Protein AF-0000000078327731 (afdb_homodimer)

Foldseek 3Di:
DPPPPDDDDQDPDPVVNVVVCVVVVVVVQVVQVVCCVVVVDWDKDWDADPVGDIDIDIDDD/DPPPPDDDDQDPDPVVNVVVCVVVVVVVQVVQVVCCVVVVDWDKDWDADPVGDIDIDIDDD

pLDDT: mean 91.92, std 14.74, range [35.38, 98.69]

Sequence (122 aa):
MGRVKREIKKIENVTSRQITFSKRRRGLVKKAHELSVLCDVDVALIIFSPTGRVSQFSNKRMGRVKREIKKIENVTSRQITFSKRRRGLVKKAHELSVLCDVDVALIIFSPTGRVSQFSNKR

Organism: Daucus carota subsp. sativus (NCBI:txid79200)

Solvent-accessible surface area (backbone atoms only — not comparable to full-atom values): 7023 Å² total; per-residue (Å²): 130,78,80,69,86,68,81,84,50,61,48,81,52,62,69,59,22,51,52,49,41,56,54,48,53,53,50,51,52,52,52,48,53,47,48,23,42,29,43,64,31,50,34,39,39,40,37,37,43,84,86,63,48,78,47,76,49,67,63,81,128,127,77,81,69,85,67,82,84,51,62,49,80,53,62,69,59,22,53,53,50,42,56,53,47,52,53,50,52,54,49,51,49,53,47,49,23,42,30,46,64,32,49,34,39,38,40,37,36,43,84,88,66,48,79,47,75,49,64,63,79,127

Nearest PDB structures (foldseek):
  3p57-assembly1_D  TM=8.755E-01  e=2.223E-05  Homo sapiens
  1egw-assembly1_B  TM=8.940E-01 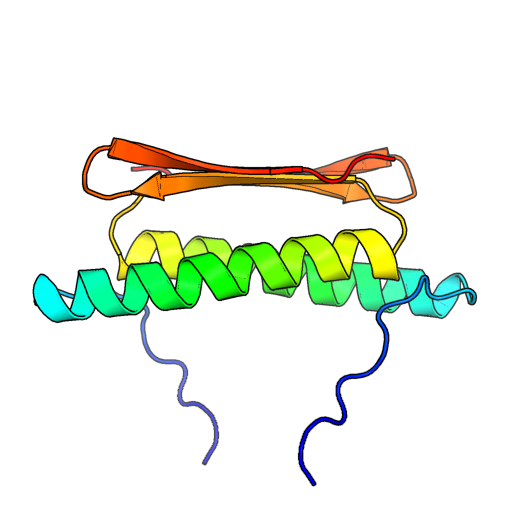 e=3.330E-05  Homo sapiens
  6byy-assembly1_B  TM=8.751E-01  e=3.562E-05  Homo sapiens
  3p57-assembly1_I  TM=8.732E-01  e=4.988E-05  Homo sapiens
  1hbx-assembly1_A  TM=8.962E-01  e=9.144E-05  Homo sapiens

InterPro domains:
  IPR002100 Transcription factor, MADS-box [PF00319] (10-57)
  IPR002100 Transcription factor, MADS-box [PR00404] (3-23)
  IPR002100 Transcription factor, MADS-box [PR00404] (23-38)
  IPR002100 Transcription factor, MADS-box [PR00404] (38-59)
  IPR002100 Transcription factor, MADS-box [PS00350] (3-57)
  IPR002100 Transcription factor, MADS-box [PS50066] (1-61)
  IPR002100 Transcription factor, MADS-box [SM00432] (1-60)
  IPR036879 Transcription factor, MADS-box superfamily [G3DSA:3.40.1810.10] (13-61)
  IPR036879 Transcription factor, MADS-box superfamily [SSF55455] (1-59)
  IPR050142 MADS-box/MEF2 Transcription Factor [PTHR48019] (3-59)

Radius of gyration: 15.31 Å; Cα contacts (8 Å, |Δi|>4): 172; chains: 2; bounding box: 38×42×32 Å

Secondary structure (DSSP, 8-state):
-------------HHHHHHHHHHHHHHHHHHHHHHHHHHT--EEEEEE-TTS-EEEEE---/-------------HHHHHHHHHHHHHHHHHHHHHHHHHHT--EEEEEE-TTS-EEEEE---

Structure (mmCIF, N/CA/C/O backbone):
data_AF-0000000078327731-model_v1
#
loop_
_entity.id
_entity.type
_entity.pdbx_description
1 polymer 'MADS-box domain-containing protein'
#
loop_
_atom_site.group_PDB
_atom_site.id
_atom_site.type_symbol
_atom_site.label_atom_id
_atom_site.label_alt_id
_atom_site.label_comp_id
_atom_site.label_asym_id
_atom_site.label_entity_id
_atom_site.label_seq_id
_atom_site.pdbx_PDB_ins_code
_atom_site.Cartn_x
_atom_site.Cartn_y
_atom_site.Cartn_z
_atom_site.occupancy
_atom_site.B_iso_or_equiv
_atom_site.auth_seq_id
_atom_site.auth_comp_id
_atom_site.auth_asym_id
_atom_site.auth_atom_id
_atom_site.pdbx_PDB_model_num
ATOM 1 N N . MET A 1 1 ? -16.625 -13.625 13.375 1 35.59 1 MET A N 1
ATOM 2 C CA . MET A 1 1 ? -15.484 -14.484 13.703 1 35.59 1 MET A CA 1
ATOM 3 C C . MET A 1 1 ? -14.172 -13.789 13.359 1 35.59 1 MET A C 1
ATOM 5 O O . MET A 1 1 ? -14.094 -13.031 12.398 1 35.59 1 MET A O 1
ATOM 9 N N . GLY A 1 2 ? -13.438 -13.594 14.398 1 38.06 2 GLY A N 1
ATOM 10 C CA . GLY A 1 2 ? -12.25 -12.766 14.234 1 38.06 2 GLY A CA 1
ATOM 11 C C . GLY A 1 2 ? -11.312 -13.281 13.156 1 38.06 2 GLY A C 1
ATOM 12 O O . GLY A 1 2 ? -11.383 -14.445 12.766 1 38.06 2 GLY A O 1
ATOM 13 N N . ARG A 1 3 ? -10.789 -12.445 12.352 1 52.41 3 ARG A N 1
ATOM 14 C CA . ARG A 1 3 ? -9.938 -12.836 11.234 1 52.41 3 ARG A CA 1
ATOM 15 C C . ARG A 1 3 ? -8.758 -13.672 11.711 1 52.41 3 ARG A C 1
ATOM 17 O O . ARG A 1 3 ? -8.031 -13.281 12.625 1 52.41 3 ARG A O 1
ATOM 24 N N . VAL A 1 4 ? -9.07 -14.922 11.953 1 51.72 4 VAL A N 1
ATOM 25 C CA . VAL A 1 4 ? -7.93 -15.789 12.227 1 51.72 4 VAL A CA 1
ATOM 26 C C . VAL A 1 4 ? -6.742 -15.375 11.359 1 51.72 4 VAL A C 1
ATOM 28 O O . VAL A 1 4 ? -6.898 -15.141 10.156 1 51.72 4 VAL A O 1
ATOM 31 N N . LYS A 1 5 ? -5.688 -14.914 12.039 1 65.69 5 LYS A N 1
ATOM 32 C CA . LYS A 1 5 ? -4.426 -14.523 11.414 1 65.69 5 LYS A CA 1
ATOM 33 C C . LYS A 1 5 ? -3.887 -15.633 10.516 1 65.69 5 LYS A C 1
ATOM 35 O O . LYS A 1 5 ? -3.58 -16.734 10.992 1 65.69 5 LYS A O 1
ATOM 40 N N . ARG A 1 6 ? -4.434 -15.625 9.305 1 76.06 6 ARG A N 1
ATOM 41 C CA . ARG A 1 6 ? -3.898 -16.609 8.375 1 76.06 6 ARG A CA 1
ATOM 42 C C . ARG A 1 6 ? -2.43 -16.344 8.07 1 76.06 6 ARG A C 1
ATOM 44 O O . ARG A 1 6 ? -2 -15.188 8.023 1 76.06 6 ARG A O 1
ATOM 51 N N . GLU A 1 7 ? -1.77 -17.438 8.031 1 87.88 7 GLU A N 1
ATOM 52 C CA . GLU A 1 7 ? -0.38 -17.375 7.59 1 87.88 7 GLU A CA 1
ATOM 53 C C . GLU A 1 7 ? -0.287 -16.938 6.133 1 87.88 7 GLU A C 1
ATOM 55 O O . GLU A 1 7 ? -1.002 -17.453 5.27 1 87.88 7 GLU A O 1
ATOM 60 N N . ILE A 1 8 ? 0.446 -15.914 5.926 1 95.62 8 ILE A N 1
ATOM 61 C CA . ILE A 1 8 ? 0.641 -15.414 4.57 1 95.62 8 ILE A CA 1
ATOM 62 C C . ILE A 1 8 ? 1.665 -16.281 3.842 1 95.62 8 ILE A C 1
ATOM 64 O O . ILE A 1 8 ? 2.824 -16.359 4.258 1 95.62 8 ILE A O 1
ATOM 68 N N . LYS A 1 9 ? 1.182 -16.984 2.885 1 96.88 9 LYS A N 1
ATOM 69 C CA . LYS A 1 9 ? 2.041 -17.828 2.057 1 96.88 9 LYS A CA 1
ATOM 70 C C . LYS A 1 9 ? 1.729 -17.641 0.574 1 96.88 9 LYS A C 1
ATOM 72 O O . LYS A 1 9 ? 0.611 -17.266 0.212 1 96.88 9 LYS A O 1
ATOM 77 N N . LYS A 1 10 ? 2.775 -17.984 -0.175 1 97.69 10 LYS A N 1
ATOM 78 C CA . LYS A 1 10 ? 2.621 -17.906 -1.624 1 97.69 10 LYS A CA 1
ATOM 79 C C . LYS A 1 10 ? 1.427 -18.719 -2.102 1 97.69 10 LYS A C 1
ATOM 81 O O . LYS A 1 10 ? 1.244 -19.859 -1.679 1 97.69 10 LYS A O 1
ATOM 86 N N . ILE A 1 11 ? 0.678 -18.141 -2.951 1 97.81 11 ILE A N 1
ATOM 87 C CA . ILE A 1 11 ? -0.422 -18.844 -3.59 1 97.81 11 ILE A CA 1
ATOM 88 C C . ILE A 1 11 ? 0.121 -19.75 -4.699 1 97.81 11 ILE A C 1
ATOM 90 O O . ILE A 1 11 ? 0.714 -19.266 -5.664 1 97.81 11 ILE A O 1
ATOM 94 N N . GLU A 1 12 ? -0.049 -21.016 -4.676 1 98.12 12 GLU A N 1
ATOM 95 C CA . GLU A 1 12 ? 0.56 -21.984 -5.59 1 98.12 12 GLU A CA 1
ATOM 96 C C . GLU A 1 12 ? -0.167 -22 -6.93 1 98.12 12 GLU A C 1
ATOM 98 O O . GLU A 1 12 ? 0.459 -22.172 -7.98 1 98.12 12 GLU A O 1
ATOM 103 N N . ASN A 1 13 ? -1.446 -21.938 -6.887 1 98.19 13 ASN A N 1
ATOM 104 C CA . ASN A 1 13 ? -2.195 -21.906 -8.141 1 98.19 13 ASN A CA 1
ATOM 105 C C . ASN A 1 13 ? -1.938 -20.625 -8.914 1 98.19 13 ASN A C 1
ATOM 107 O O . ASN A 1 13 ? -2.242 -19.531 -8.43 1 98.19 13 ASN A O 1
ATOM 111 N N . VAL A 1 14 ? -1.441 -20.75 -10.109 1 96.69 14 VAL A N 1
ATOM 112 C CA . VAL A 1 14 ? -0.97 -19.625 -10.906 1 96.69 14 VAL A CA 1
ATOM 113 C C . VAL A 1 14 ? -2.139 -18.703 -11.234 1 96.69 14 VAL A C 1
ATOM 115 O O . VAL A 1 14 ? -2.02 -17.484 -11.125 1 96.69 14 VAL A O 1
ATOM 118 N N . THR A 1 15 ? -3.197 -19.312 -11.641 1 97.5 15 THR A N 1
ATOM 119 C CA . THR A 1 15 ? -4.359 -18.516 -12.023 1 97.5 15 THR A CA 1
ATOM 120 C C . THR A 1 15 ? -4.867 -17.703 -10.836 1 97.5 15 THR A C 1
ATOM 122 O O . THR A 1 15 ? -5.102 -16.5 -10.961 1 97.5 15 THR A O 1
ATOM 125 N N . SER A 1 16 ? -5.008 -18.344 -9.641 1 98.12 16 SER A N 1
ATOM 126 C CA . SER A 1 16 ? -5.445 -17.641 -8.43 1 98.12 16 SER A CA 1
ATOM 127 C C . SER A 1 16 ? -4.457 -16.562 -8.031 1 98.12 16 SER A C 1
ATOM 129 O O . SER A 1 16 ? -4.855 -15.477 -7.594 1 98.12 16 SER A O 1
ATOM 131 N N . ARG A 1 17 ? -3.197 -16.922 -8.117 1 97.94 17 ARG A N 1
ATOM 132 C CA . ARG A 1 17 ? -2.158 -15.961 -7.762 1 97.94 17 ARG A CA 1
ATOM 133 C C . ARG A 1 17 ? -2.238 -14.711 -8.641 1 97.94 17 ARG A C 1
ATOM 135 O O . ARG A 1 17 ? -2.088 -13.594 -8.148 1 97.94 17 ARG A O 1
ATOM 142 N N . GLN A 1 18 ? -2.488 -14.938 -9.844 1 97.44 18 GLN A N 1
ATOM 143 C CA . GLN A 1 18 ? -2.586 -13.82 -10.781 1 97.44 18 GLN A CA 1
ATOM 144 C C . GLN A 1 18 ? -3.801 -12.953 -10.477 1 97.44 18 GLN A C 1
ATOM 146 O O . GLN A 1 18 ? -3.73 -11.727 -10.555 1 97.44 18 GLN A O 1
ATOM 151 N N . ILE A 1 19 ? -4.902 -13.594 -10.156 1 98.12 19 ILE A N 1
ATOM 152 C CA . ILE A 1 19 ? -6.121 -12.867 -9.836 1 98.12 19 ILE A CA 1
ATOM 153 C C . ILE A 1 19 ? -5.91 -12.055 -8.555 1 98.12 19 ILE A C 1
ATOM 155 O O . ILE A 1 19 ? -6.258 -10.867 -8.5 1 98.12 19 ILE A O 1
ATOM 159 N N . THR A 1 20 ? -5.383 -12.68 -7.559 1 98.12 20 THR A N 1
ATOM 160 C CA . THR A 1 20 ? -5.102 -12.008 -6.297 1 98.12 20 THR A CA 1
ATOM 161 C C . THR A 1 20 ? -4.145 -10.836 -6.508 1 98.12 20 THR A C 1
ATOM 163 O O . THR A 1 20 ? -4.371 -9.75 -5.98 1 98.12 20 THR A O 1
ATOM 166 N N . PHE A 1 21 ? -3.078 -11.062 -7.32 1 98.44 21 PHE A N 1
ATOM 167 C CA . PHE A 1 21 ? -2.105 -10.008 -7.586 1 98.44 21 PHE A CA 1
ATOM 168 C C . PHE A 1 21 ? -2.793 -8.766 -8.141 1 98.44 21 PHE A C 1
ATOM 170 O O . PHE A 1 21 ? -2.562 -7.656 -7.66 1 98.44 21 PHE A O 1
ATOM 177 N N . SER A 1 22 ? -3.605 -8.992 -9.07 1 97.44 22 SER A N 1
ATOM 178 C CA . SER A 1 22 ? -4.27 -7.867 -9.727 1 97.44 22 SER A CA 1
ATOM 179 C C . SER A 1 22 ? -5.141 -7.094 -8.742 1 97.44 22 SER A C 1
ATOM 181 O O . SER A 1 22 ? -5.109 -5.863 -8.711 1 97.44 22 SER A O 1
ATOM 183 N N . LYS A 1 23 ? -5.875 -7.812 -7.965 1 98.06 23 LYS A N 1
ATOM 184 C CA . LYS A 1 23 ? -6.781 -7.18 -7.008 1 98.06 23 LYS A CA 1
ATOM 185 C C . LYS A 1 23 ? -6.004 -6.43 -5.93 1 98.06 23 LYS A C 1
ATOM 187 O O . LYS A 1 23 ? -6.301 -5.27 -5.641 1 98.06 23 LYS A O 1
ATOM 192 N N . ARG A 1 24 ? -5.051 -7.059 -5.441 1 98.38 24 ARG A N 1
ATOM 193 C CA . ARG A 1 24 ? -4.34 -6.465 -4.316 1 98.38 24 ARG A CA 1
ATOM 194 C C . ARG A 1 24 ? -3.457 -5.309 -4.773 1 98.38 24 ARG A C 1
ATOM 196 O O . ARG A 1 24 ? -3.262 -4.34 -4.035 1 98.38 24 ARG A O 1
ATOM 203 N N . ARG A 1 25 ? -2.889 -5.5 -5.914 1 98.19 25 ARG A N 1
ATOM 204 C CA . ARG A 1 25 ? -2.109 -4.395 -6.457 1 98.19 25 ARG A CA 1
ATOM 205 C C . ARG A 1 25 ? -2.945 -3.121 -6.531 1 98.19 25 ARG A C 1
ATOM 207 O O . ARG A 1 25 ? -2.5 -2.053 -6.102 1 98.19 25 ARG A O 1
ATOM 214 N N . ARG A 1 26 ? -4.133 -3.213 -7.008 1 98.06 26 ARG A N 1
ATOM 215 C CA . ARG A 1 26 ? -5.027 -2.064 -7.121 1 98.06 26 ARG A CA 1
ATOM 216 C C . ARG A 1 26 ? -5.352 -1.489 -5.746 1 98.06 26 ARG A C 1
ATOM 218 O O . ARG A 1 26 ? -5.328 -0.271 -5.555 1 98.06 26 ARG A O 1
ATOM 225 N N . GLY A 1 27 ? -5.637 -2.383 -4.852 1 98.19 27 GLY A N 1
ATOM 226 C CA . GLY A 1 27 ? -5.922 -1.951 -3.49 1 98.19 27 GLY A CA 1
ATOM 227 C C . GLY A 1 27 ? -4.758 -1.228 -2.84 1 98.19 27 GLY A C 1
ATOM 228 O O . GLY A 1 27 ? -4.953 -0.224 -2.148 1 98.19 27 GLY A O 1
ATOM 229 N N . LEU A 1 28 ? -3.604 -1.727 -3.045 1 98.62 28 LEU A N 1
ATOM 230 C CA . LEU A 1 28 ? -2.404 -1.135 -2.463 1 98.62 28 LEU A CA 1
ATOM 231 C C . LEU A 1 28 ? -2.178 0.274 -3 1 98.62 28 LEU A C 1
ATOM 233 O O . LEU A 1 28 ? -1.892 1.197 -2.234 1 98.62 28 LEU A O 1
ATOM 237 N N . VAL A 1 29 ? -2.352 0.443 -4.312 1 98.44 29 VAL A N 1
ATOM 238 C CA . VAL A 1 29 ? -2.178 1.748 -4.941 1 98.44 29 VAL A CA 1
ATOM 239 C C . VAL A 1 29 ? -3.227 2.723 -4.406 1 98.44 29 VAL A C 1
ATOM 241 O O . VAL A 1 29 ? -2.91 3.871 -4.086 1 98.44 29 VAL A O 1
ATOM 244 N N . LYS A 1 30 ? -4.434 2.268 -4.27 1 97.81 30 LYS A N 1
ATOM 245 C CA . LYS A 1 30 ? -5.504 3.098 -3.721 1 97.81 30 LYS A CA 1
ATOM 246 C C . LYS A 1 30 ? -5.168 3.566 -2.309 1 97.81 30 LYS A C 1
ATOM 248 O O . LYS A 1 30 ? -5.312 4.75 -1.99 1 97.81 30 LYS A O 1
ATOM 253 N N . LYS A 1 31 ? -4.746 2.689 -1.541 1 98.19 31 LYS A N 1
ATOM 254 C CA . LYS A 1 31 ? -4.434 3.023 -0.154 1 98.19 31 LYS A CA 1
ATOM 255 C C . LYS A 1 31 ? -3.25 3.984 -0.071 1 98.19 31 LYS A C 1
ATOM 257 O O . LYS A 1 31 ? -3.193 4.828 0.824 1 98.19 31 LYS A O 1
ATOM 262 N N . ALA A 1 32 ? -2.281 3.828 -0.913 1 98.62 32 ALA A N 1
ATOM 263 C CA . ALA A 1 32 ? -1.16 4.762 -0.975 1 98.62 32 ALA A CA 1
ATOM 264 C C . ALA A 1 32 ? -1.637 6.168 -1.321 1 98.62 32 ALA A C 1
ATOM 266 O O . ALA A 1 32 ? -1.205 7.145 -0.706 1 98.62 32 ALA A O 1
ATOM 267 N N . HIS A 1 33 ? -2.488 6.312 -2.309 1 98.19 33 HIS A N 1
ATOM 268 C CA . HIS A 1 33 ? -3.059 7.598 -2.697 1 98.19 33 HIS A CA 1
ATOM 269 C C . HIS A 1 33 ? -3.832 8.227 -1.544 1 98.19 33 HIS A C 1
ATOM 271 O O . HIS A 1 33 ? -3.67 9.414 -1.259 1 98.19 33 HIS A O 1
ATOM 277 N N . GLU A 1 34 ? -4.66 7.449 -0.978 1 98.06 34 GLU A N 1
ATOM 278 C CA . GLU A 1 34 ? -5.453 7.945 0.141 1 98.06 34 GLU A CA 1
ATOM 279 C C . GLU A 1 34 ? -4.562 8.477 1.26 1 98.06 34 GLU A C 1
ATOM 281 O O . GLU A 1 34 ? -4.82 9.547 1.809 1 98.06 34 GLU A O 1
ATOM 286 N N . LEU A 1 35 ? -3.596 7.691 1.619 1 98.25 35 LEU A N 1
ATOM 287 C CA . LEU A 1 35 ? -2.67 8.133 2.656 1 98.25 35 LEU A CA 1
ATOM 288 C C . LEU A 1 35 ? -2.045 9.477 2.293 1 98.25 35 LEU A C 1
ATOM 290 O O . LEU A 1 35 ? -1.953 10.367 3.135 1 98.25 35 LEU A O 1
ATOM 294 N N . SER A 1 36 ? -1.594 9.562 1.063 1 98.56 36 SER A N 1
ATOM 295 C CA . SER A 1 36 ? -0.928 10.789 0.619 1 98.56 36 SER A CA 1
ATOM 296 C C . SER A 1 36 ? -1.844 12 0.759 1 98.56 36 SER A C 1
ATOM 298 O O . SER A 1 36 ? -1.403 13.07 1.18 1 98.56 36 SER A O 1
ATOM 300 N N . VAL A 1 37 ? -3.105 11.875 0.444 1 97.75 37 VAL A N 1
ATOM 301 C CA . VAL A 1 37 ? -4.055 12.984 0.468 1 97.75 37 VAL A CA 1
ATOM 302 C C . VAL A 1 37 ? -4.48 13.266 1.906 1 97.75 37 VAL A C 1
ATOM 304 O O . VAL A 1 37 ? -4.441 14.414 2.357 1 97.75 37 VAL A O 1
ATOM 307 N N . LEU A 1 38 ? -4.801 12.227 2.619 1 97.31 38 LEU A N 1
ATOM 308 C CA . LEU A 1 38 ? -5.305 12.391 3.98 1 97.31 38 LEU A CA 1
ATOM 309 C C . LEU A 1 38 ? -4.266 13.078 4.863 1 97.31 38 LEU A C 1
ATOM 311 O O . LEU A 1 38 ? -4.613 13.906 5.707 1 97.31 38 LEU A O 1
ATOM 315 N N . CYS A 1 39 ? -3.039 12.68 4.621 1 98.12 39 CYS A N 1
ATOM 316 C CA . CYS A 1 39 ? -2.033 13.109 5.586 1 98.12 39 CYS A CA 1
ATOM 317 C C . CYS A 1 39 ? -1.072 14.109 4.961 1 98.12 39 CYS A C 1
ATOM 319 O O . CYS A 1 39 ? -0.095 14.516 5.594 1 98.12 39 CYS A O 1
ATOM 321 N N . ASP A 1 40 ? -1.333 14.461 3.756 1 97.12 40 ASP A N 1
ATOM 322 C CA . ASP A 1 40 ? -0.513 15.461 3.076 1 97.12 40 ASP A CA 1
ATOM 323 C C . ASP A 1 40 ? 0.964 15.07 3.115 1 97.12 40 ASP A C 1
ATOM 325 O O . ASP A 1 40 ? 1.805 15.859 3.553 1 97.12 40 ASP A O 1
ATOM 329 N N . VAL A 1 41 ? 1.213 13.891 2.629 1 97.94 41 VAL A N 1
ATOM 330 C CA . VAL A 1 41 ? 2.576 13.367 2.631 1 97.94 41 VAL A CA 1
ATOM 331 C C . VAL A 1 41 ? 2.932 12.844 1.241 1 97.94 41 VAL A C 1
ATOM 333 O O . VAL A 1 41 ? 2.055 12.695 0.386 1 97.94 41 VAL A O 1
ATOM 336 N N . ASP A 1 42 ? 4.188 12.664 1.057 1 97.94 42 ASP A N 1
ATOM 337 C CA . ASP A 1 42 ? 4.668 12.07 -0.189 1 97.94 42 ASP A CA 1
ATOM 338 C C . ASP A 1 42 ? 4.812 10.555 -0.054 1 97.94 42 ASP A C 1
ATOM 340 O O . ASP A 1 42 ? 5.383 10.062 0.923 1 97.94 42 ASP A O 1
ATOM 344 N N . VAL A 1 43 ? 4.281 9.891 -0.997 1 98.44 43 VAL A N 1
ATOM 345 C CA . VAL A 1 43 ? 4.34 8.43 -1.055 1 98.44 43 VAL A CA 1
ATOM 346 C C . VAL A 1 43 ? 4.762 7.984 -2.453 1 98.44 43 VAL A C 1
ATOM 348 O O . VAL A 1 43 ? 4.289 8.531 -3.453 1 98.44 43 VAL A O 1
ATOM 351 N N . ALA A 1 44 ? 5.656 7.031 -2.496 1 98.62 44 ALA A N 1
ATOM 352 C CA . ALA A 1 44 ? 6.035 6.367 -3.74 1 98.62 44 ALA A CA 1
ATOM 353 C C . ALA A 1 44 ? 5.953 4.852 -3.598 1 98.62 44 ALA A C 1
ATOM 355 O O . ALA A 1 44 ? 6.344 4.293 -2.568 1 98.62 44 ALA A O 1
ATOM 356 N N . LEU A 1 45 ? 5.438 4.172 -4.609 1 98.69 45 LEU A N 1
A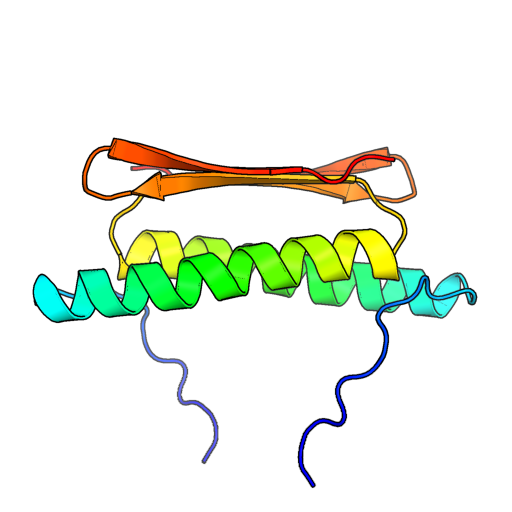TOM 357 C CA . LEU A 1 45 ? 5.219 2.729 -4.645 1 98.69 45 LEU A CA 1
ATOM 358 C C . LEU A 1 45 ? 5.621 2.148 -5.996 1 98.69 45 LEU A C 1
ATOM 360 O O . LEU A 1 45 ? 5.297 2.713 -7.043 1 98.69 45 LEU A O 1
ATOM 364 N N . ILE A 1 46 ? 6.395 1.077 -5.91 1 98.56 46 ILE A N 1
ATOM 365 C CA . ILE A 1 46 ? 6.758 0.335 -7.109 1 98.56 46 ILE A CA 1
ATOM 366 C C . ILE A 1 46 ? 6.438 -1.146 -6.918 1 98.56 46 ILE A C 1
ATOM 368 O O . ILE A 1 46 ? 6.797 -1.739 -5.898 1 98.56 46 ILE A O 1
ATOM 372 N N . ILE A 1 47 ? 5.762 -1.763 -7.848 1 98.38 47 ILE A N 1
ATOM 373 C CA . ILE A 1 47 ? 5.391 -3.174 -7.812 1 98.38 47 ILE 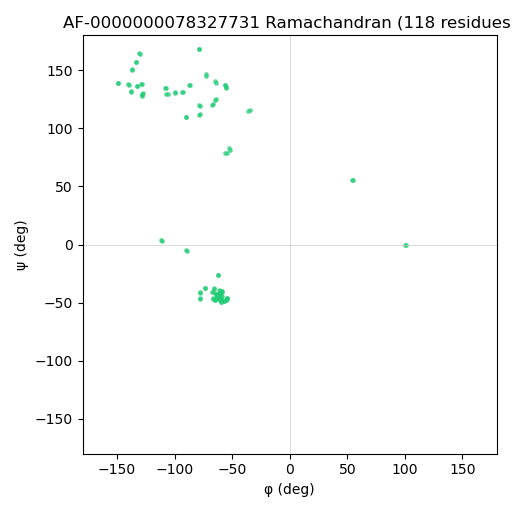A CA 1
ATOM 374 C C . ILE A 1 47 ? 5.812 -3.852 -9.117 1 98.38 47 ILE A C 1
ATOM 376 O O . ILE A 1 47 ? 5.512 -3.357 -10.203 1 98.38 47 ILE A O 1
ATOM 380 N N . PHE A 1 48 ? 6.488 -4.887 -9 1 97.38 48 PHE A N 1
ATOM 381 C CA . PHE A 1 48 ? 6.848 -5.691 -10.164 1 97.38 48 PHE A CA 1
ATOM 382 C C . PHE A 1 48 ? 5.918 -6.895 -10.289 1 97.38 48 PHE A C 1
ATOM 384 O O . PHE A 1 48 ? 5.723 -7.641 -9.336 1 97.38 48 PHE A O 1
ATOM 391 N N . SER A 1 49 ? 5.398 -7.062 -11.492 1 95.44 49 SER A N 1
ATOM 392 C CA . SER A 1 49 ? 4.551 -8.227 -11.727 1 95.44 49 SER A CA 1
ATOM 393 C C . SER A 1 49 ? 5.383 -9.492 -11.93 1 95.44 49 SER A C 1
ATOM 395 O O . SER A 1 49 ? 6.598 -9.414 -12.133 1 95.44 49 SER A O 1
ATOM 397 N N . PRO A 1 50 ? 4.664 -10.609 -11.898 1 90.81 50 PRO A N 1
ATOM 398 C CA . PRO A 1 50 ? 5.375 -11.859 -12.188 1 90.81 50 PRO A CA 1
ATOM 399 C C . PRO A 1 50 ? 5.957 -11.898 -13.594 1 90.81 50 PRO A C 1
ATOM 401 O O . PRO A 1 50 ? 6.969 -12.555 -13.836 1 90.81 50 PRO A O 1
ATOM 404 N N . THR A 1 51 ? 5.375 -11.203 -14.43 1 91.81 51 THR A N 1
ATOM 405 C CA . THR A 1 51 ? 5.832 -11.219 -15.82 1 91.81 51 THR A CA 1
ATOM 406 C C . THR A 1 51 ? 6.895 -10.1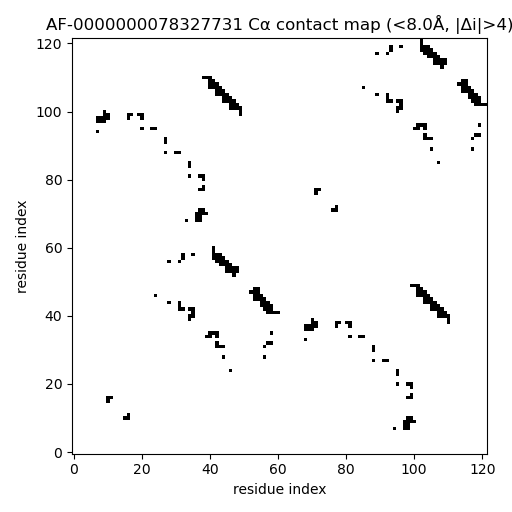48 -16.047 1 91.81 51 THR A C 1
ATOM 408 O O . THR A 1 51 ? 7.414 -10.016 -17.156 1 91.81 51 THR A O 1
ATOM 411 N N . GLY A 1 52 ? 7.129 -9.359 -15.047 1 90.44 52 GLY A N 1
ATOM 412 C CA . GLY A 1 52 ? 8.195 -8.367 -15.148 1 90.44 52 GLY A CA 1
ATOM 413 C C . GLY A 1 52 ? 7.684 -6.973 -15.453 1 90.44 52 GLY A C 1
ATOM 414 O O . GLY A 1 52 ? 8.477 -6.031 -15.57 1 90.44 52 GLY A O 1
ATOM 415 N N . ARG A 1 53 ? 6.441 -6.895 -15.578 1 95.81 53 ARG A N 1
ATOM 416 C CA . ARG A 1 53 ? 5.883 -5.559 -15.773 1 95.81 53 ARG A CA 1
ATOM 417 C C . ARG A 1 53 ? 5.941 -4.742 -14.492 1 95.81 53 ARG A C 1
ATOM 419 O O . ARG A 1 53 ? 5.793 -5.289 -13.391 1 95.81 53 ARG A O 1
ATOM 426 N N . VAL A 1 54 ? 6.133 -3.393 -14.742 1 97.12 54 VAL A N 1
ATOM 427 C CA . VAL A 1 54 ? 6.285 -2.521 -13.578 1 97.12 54 VAL A CA 1
ATOM 428 C C . VAL A 1 54 ? 5.027 -1.679 -13.398 1 97.12 54 VAL A C 1
ATOM 430 O O . VAL A 1 54 ? 4.508 -1.106 -14.359 1 97.12 54 VAL A O 1
ATOM 433 N N . SER A 1 55 ? 4.477 -1.681 -12.164 1 97.38 55 SER A N 1
ATOM 434 C CA . SER A 1 55 ? 3.461 -0.731 -11.719 1 97.38 55 SER A CA 1
ATOM 435 C C . SER A 1 55 ? 4.039 0.266 -10.719 1 97.38 55 SER A C 1
ATOM 437 O O . SER A 1 55 ? 4.758 -0.12 -9.797 1 97.38 55 SER A O 1
ATOM 439 N N . GLN A 1 56 ? 3.682 1.52 -10.977 1 97.44 56 GLN A N 1
ATOM 440 C CA . GLN A 1 56 ? 4.223 2.533 -10.078 1 97.44 56 GLN A CA 1
ATOM 441 C C . GLN A 1 56 ? 3.16 3.557 -9.703 1 97.44 56 GLN A C 1
ATOM 443 O O . GLN A 1 56 ? 2.229 3.807 -10.469 1 97.44 56 GLN A O 1
ATOM 448 N N . PHE A 1 57 ? 3.34 4.086 -8.516 1 98.25 57 PHE A N 1
ATOM 449 C CA . PHE A 1 57 ? 2.537 5.195 -8.016 1 98.25 57 PHE A CA 1
ATOM 450 C C . PHE A 1 57 ? 3.408 6.195 -7.266 1 98.25 57 PHE A C 1
ATOM 452 O O . PHE A 1 57 ? 4.312 5.809 -6.523 1 98.25 57 PHE A O 1
ATOM 459 N N . SER A 1 58 ? 3.188 7.465 -7.48 1 98.06 58 SER A N 1
ATOM 460 C CA . SER A 1 58 ? 3.73 8.57 -6.695 1 98.06 58 SER A CA 1
ATOM 461 C C . SER A 1 58 ? 2.773 9.758 -6.676 1 98.06 58 SER A C 1
ATOM 463 O O . SER A 1 58 ? 2.127 10.062 -7.68 1 98.06 58 SER A O 1
ATOM 465 N N . ASN A 1 59 ? 2.693 10.328 -5.492 1 95.81 59 ASN A N 1
ATOM 466 C CA . ASN A 1 59 ? 1.84 11.508 -5.473 1 95.81 59 ASN A CA 1
ATOM 467 C C . ASN A 1 59 ? 2.621 12.766 -5.836 1 95.81 59 ASN A C 1
ATOM 469 O O . ASN A 1 59 ? 3.82 12.859 -5.566 1 95.81 59 ASN A O 1
ATOM 473 N N . LYS A 1 60 ? 1.846 13.57 -6.723 1 76.81 60 LYS A N 1
ATOM 474 C CA . LYS A 1 60 ? 2.434 14.852 -7.117 1 76.81 60 LYS A CA 1
ATOM 475 C C . LYS A 1 60 ? 2.035 15.961 -6.152 1 76.81 60 LYS A C 1
ATOM 477 O O . LYS A 1 60 ? 0.871 16.062 -5.758 1 76.81 60 LYS A O 1
ATOM 482 N N . ARG A 1 61 ? 2.943 16.375 -5.449 1 60.81 61 ARG A N 1
ATOM 483 C CA . ARG A 1 61 ? 2.605 17.609 -4.758 1 60.81 61 ARG A CA 1
ATOM 484 C C . ARG A 1 61 ? 2.395 18.75 -5.75 1 60.81 61 ARG A C 1
ATOM 486 O O . ARG A 1 61 ? 2.965 18.75 -6.844 1 60.81 61 ARG A O 1
ATOM 493 N N . MET B 1 1 ? -24.312 -0.632 6.258 1 35.38 1 MET B N 1
ATOM 494 C CA . MET B 1 1 ? -24.422 0.543 5.398 1 35.38 1 MET B CA 1
ATOM 495 C C . MET B 1 1 ? -23.156 0.733 4.566 1 35.38 1 MET B C 1
ATOM 497 O O . MET B 1 1 ? -22.062 0.421 5.023 1 35.38 1 MET B O 1
ATOM 501 N N . GLY B 1 2 ? -23.391 0.643 3.303 1 37.44 2 GLY B N 1
ATOM 502 C CA . GLY B 1 2 ? -22.234 0.609 2.426 1 37.44 2 GLY B CA 1
ATOM 503 C C . GLY B 1 2 ? -21.312 1.806 2.604 1 37.44 2 GLY B C 1
ATOM 504 O O . GLY B 1 2 ? -21.719 2.828 3.16 1 37.44 2 GLY B O 1
ATOM 505 N N . ARG B 1 3 ? -20.031 1.622 2.625 1 51.81 3 ARG B N 1
ATOM 506 C CA . ARG B 1 3 ? -19.062 2.688 2.875 1 51.81 3 ARG B CA 1
ATOM 507 C C . ARG B 1 3 ? -19.266 3.846 1.903 1 51.81 3 ARG B C 1
ATOM 509 O O . ARG B 1 3 ? -19.328 3.641 0.689 1 51.81 3 ARG B O 1
ATOM 516 N N . VAL B 1 4 ? -20.266 4.637 2.215 1 50.69 4 VAL B N 1
ATOM 517 C CA . VAL B 1 4 ? -20.375 5.848 1.411 1 50.69 4 VAL B CA 1
ATOM 518 C C . VAL B 1 4 ? -18.984 6.352 1.044 1 50.69 4 VAL B C 1
ATOM 520 O O . VAL B 1 4 ? -18.094 6.406 1.896 1 50.69 4 VAL B O 1
ATOM 523 N N . LYS B 1 5 ? -18.703 6.328 -0.256 1 65 5 LYS B N 1
ATOM 524 C CA . LYS B 1 5 ? -17.453 6.82 -0.848 1 65 5 LYS B CA 1
ATOM 525 C C . LYS B 1 5 ? -17.156 8.242 -0.379 1 65 5 LYS B C 1
ATOM 527 O O . LYS B 1 5 ? -17.922 9.164 -0.642 1 65 5 LYS B O 1
ATOM 532 N N . ARG B 1 6 ? -16.594 8.242 0.839 1 75.25 6 ARG B N 1
ATOM 533 C CA . ARG B 1 6 ? -16.219 9.57 1.31 1 75.25 6 ARG B CA 1
ATOM 534 C C . ARG B 1 6 ? -15.117 10.164 0.439 1 75.25 6 ARG B C 1
ATOM 536 O O . ARG B 1 6 ? -14.258 9.438 -0.075 1 75.25 6 ARG B O 1
ATOM 543 N N . GLU B 1 7 ? -15.32 11.422 0.247 1 87.69 7 GLU B N 1
ATOM 544 C CA . GLU B 1 7 ? -14.273 12.18 -0.428 1 87.69 7 GLU B CA 1
ATOM 545 C C . GLU B 1 7 ? -12.992 12.211 0.402 1 87.69 7 GLU B C 1
ATOM 547 O O . GLU B 1 7 ? -13.031 12.477 1.604 1 87.69 7 GLU B O 1
ATOM 552 N N . ILE B 1 8 ? -11.961 11.797 -0.192 1 95.56 8 ILE B N 1
ATOM 553 C CA . ILE B 1 8 ? -10.672 11.805 0.486 1 95.56 8 ILE B CA 1
ATOM 554 C C . ILE B 1 8 ? -10.094 13.219 0.482 1 95.56 8 ILE B C 1
ATOM 556 O O . ILE B 1 8 ? -9.852 13.789 -0.581 1 95.56 8 ILE B O 1
ATOM 560 N N . LYS B 1 9 ? -10.023 13.773 1.634 1 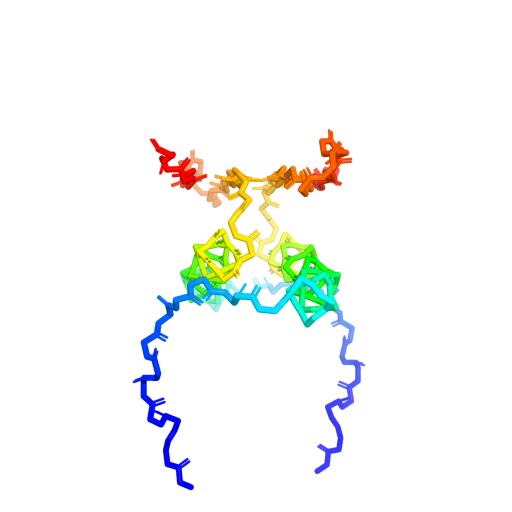96.81 9 LYS B N 1
ATOM 561 C CA . LYS B 1 9 ? -9.445 15.102 1.806 1 96.81 9 LYS B CA 1
ATOM 562 C C . LYS B 1 9 ? -8.469 15.133 2.979 1 96.81 9 LYS B C 1
ATOM 564 O O . LYS B 1 9 ? -8.586 14.336 3.91 1 96.81 9 LYS B O 1
ATOM 569 N N . LYS B 1 10 ? -7.598 16.125 2.852 1 97.69 10 LYS B N 1
ATOM 570 C CA . LYS B 1 10 ? -6.621 16.312 3.92 1 97.69 10 LYS B CA 1
ATOM 571 C C . LYS B 1 10 ? -7.309 16.484 5.27 1 97.69 10 LYS B C 1
ATOM 573 O O . LYS B 1 10 ? -8.281 17.234 5.387 1 97.69 10 LYS B O 1
ATOM 578 N N . ILE B 1 11 ? -6.785 15.828 6.219 1 97.81 11 ILE B N 1
ATOM 579 C CA . ILE B 1 11 ? -7.262 16 7.59 1 97.81 11 ILE B CA 1
ATOM 580 C C . ILE B 1 11 ? -6.68 17.281 8.18 1 97.81 11 ILE B C 1
ATOM 582 O O . ILE B 1 11 ? -5.461 17.422 8.297 1 97.81 11 ILE B O 1
ATOM 586 N N . GLU B 1 12 ? -7.453 18.234 8.586 1 98.12 12 GLU B N 1
ATOM 587 C CA . GLU B 1 12 ? -7.012 19.562 9.016 1 98.12 12 GLU B CA 1
ATOM 588 C C . GLU B 1 12 ? -6.449 19.531 10.43 1 98.12 12 GLU B C 1
ATOM 590 O O . GLU B 1 12 ? -5.492 20.25 10.742 1 98.12 12 GLU B O 1
ATOM 595 N N . ASN B 1 13 ? -7.078 18.797 11.273 1 98.19 13 ASN B N 1
ATOM 596 C CA . ASN B 1 13 ? -6.562 18.688 12.633 1 98.19 13 ASN B CA 1
ATOM 597 C C . ASN B 1 13 ? -5.223 17.953 12.672 1 98.19 13 ASN B C 1
ATOM 599 O O . ASN B 1 13 ? -5.145 16.781 12.289 1 98.19 13 ASN B O 1
ATOM 603 N N . VAL B 1 14 ? -4.219 18.609 13.156 1 96.75 14 VAL B N 1
ATOM 604 C CA . VAL B 1 14 ? -2.844 18.125 13.102 1 96.75 14 VAL B CA 1
ATOM 605 C C . VAL B 1 14 ? -2.715 16.844 13.922 1 96.75 14 VAL B C 1
ATOM 607 O O . VAL B 1 14 ? -2.096 15.875 13.469 1 96.75 14 VAL B O 1
ATOM 610 N N . THR B 1 15 ? -3.275 16.906 15.078 1 97.5 15 THR B N 1
ATOM 611 C CA . THR B 1 15 ? -3.174 15.742 15.961 1 97.5 15 THR B CA 1
ATOM 612 C C . THR B 1 15 ? -3.828 14.523 15.32 1 97.5 15 THR B C 1
ATOM 614 O O . THR B 1 15 ? -3.234 13.438 15.273 1 97.5 15 THR B O 1
ATOM 617 N N . SER B 1 16 ? -5.059 14.68 14.766 1 98.12 16 SER B N 1
ATOM 618 C CA . SER B 1 16 ? -5.754 13.586 14.086 1 98.12 16 SER B CA 1
ATOM 619 C C . SER B 1 16 ? -4.98 13.109 12.859 1 98.12 16 SER B C 1
ATOM 621 O O . SER B 1 16 ? -4.926 11.914 12.586 1 98.12 16 SER B O 1
ATOM 623 N N . ARG B 1 17 ? -4.484 14.078 12.133 1 97.94 17 ARG B N 1
ATOM 624 C CA . ARG B 1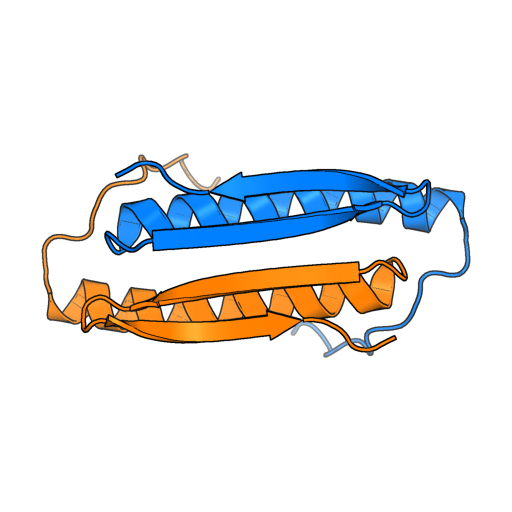 17 ? -3.723 13.742 10.93 1 97.94 17 ARG B CA 1
ATOM 625 C C . ARG B 1 17 ? -2.508 12.883 11.281 1 97.94 17 ARG B C 1
ATOM 627 O O . ARG B 1 17 ? -2.193 11.93 10.57 1 97.94 17 ARG B O 1
ATOM 634 N N . GLN B 1 18 ? -1.896 13.234 12.32 1 97.44 18 GLN B N 1
ATOM 635 C CA . GLN B 1 18 ? -0.716 12.492 12.75 1 97.44 18 GLN B CA 1
ATOM 636 C C . GLN B 1 18 ? -1.087 11.078 13.188 1 97.44 18 GLN B C 1
ATOM 638 O O . GLN B 1 18 ? -0.361 10.125 12.898 1 97.44 18 GLN B O 1
ATOM 643 N N . ILE B 1 19 ? -2.191 10.953 13.898 1 98.06 19 ILE B N 1
ATOM 644 C CA . ILE B 1 19 ? -2.646 9.648 14.359 1 98.06 19 ILE B CA 1
ATOM 645 C C . ILE B 1 19 ? -3.014 8.781 13.156 1 98.06 19 ILE B C 1
ATOM 647 O O . ILE B 1 19 ? -2.611 7.613 13.078 1 98.06 19 ILE B O 1
ATOM 651 N N . THR B 1 20 ? -3.764 9.336 12.258 1 98.06 20 THR B N 1
ATOM 652 C CA . THR B 1 20 ? -4.156 8.625 11.047 1 98.06 20 THR B CA 1
ATOM 653 C C . THR B 1 20 ? -2.93 8.203 10.242 1 98.06 20 THR B C 1
ATOM 655 O O . THR B 1 20 ? -2.844 7.062 9.781 1 98.06 20 THR B O 1
ATOM 658 N N . PHE B 1 21 ? -1.957 9.133 10.094 1 98.38 21 PHE B N 1
ATOM 659 C CA . PHE B 1 21 ? -0.744 8.836 9.336 1 98.38 21 PHE B CA 1
ATOM 660 C C . PHE B 1 21 ? -0.054 7.598 9.891 1 98.38 21 PHE B C 1
ATOM 662 O O . PHE B 1 21 ? 0.299 6.688 9.141 1 98.38 21 PHE B O 1
ATOM 669 N N . SER B 1 22 ? 0.092 7.582 11.156 1 97.38 22 SER B N 1
ATOM 670 C CA . SER B 1 22 ? 0.8 6.477 11.789 1 97.38 22 SER B CA 1
ATOM 671 C C . SER B 1 22 ? 0.084 5.152 11.547 1 97.38 22 SER B C 1
ATOM 673 O O . SER B 1 22 ? 0.718 4.148 11.203 1 97.38 22 SER B O 1
ATOM 675 N N . LYS B 1 23 ? -1.191 5.172 11.711 1 98.06 23 LYS B N 1
ATOM 676 C CA . LYS B 1 23 ? -1.979 3.955 11.547 1 98.06 23 LYS B CA 1
ATOM 677 C C . LYS B 1 23 ? -1.956 3.479 10.094 1 98.06 23 LYS B C 1
ATOM 679 O O . LYS B 1 23 ? -1.7 2.303 9.828 1 98.06 23 LYS B O 1
ATOM 684 N N . ARG B 1 24 ? -2.158 4.363 9.242 1 98.38 24 ARG B N 1
ATOM 685 C CA . ARG B 1 24 ? -2.283 3.975 7.844 1 98.38 24 ARG B CA 1
ATOM 686 C C . ARG B 1 24 ? -0.928 3.596 7.258 1 98.38 24 ARG B C 1
ATOM 688 O O . ARG B 1 24 ? -0.842 2.727 6.387 1 98.38 24 ARG B O 1
ATOM 695 N N . ARG B 1 25 ? 0.053 4.332 7.68 1 98.19 25 ARG B N 1
ATOM 696 C CA . ARG B 1 25 ? 1.392 3.961 7.234 1 98.19 25 ARG B CA 1
ATOM 697 C C . ARG B 1 25 ? 1.691 2.5 7.555 1 98.19 25 ARG B C 1
ATOM 699 O O . ARG B 1 25 ? 2.164 1.753 6.695 1 98.19 25 ARG B O 1
ATOM 706 N N . ARG B 1 26 ? 1.386 2.066 8.734 1 98.12 26 ARG B N 1
ATOM 707 C CA . ARG B 1 26 ? 1.616 0.687 9.148 1 98.12 26 ARG B CA 1
ATOM 708 C C . ARG B 1 26 ? 0.79 -0.282 8.312 1 98.12 26 ARG B C 1
ATOM 710 O O . ARG B 1 26 ? 1.294 -1.318 7.875 1 98.12 26 ARG B O 1
ATOM 717 N N . GLY B 1 27 ? -0.436 0.094 8.125 1 98.19 27 GLY B N 1
ATOM 718 C CA . GLY B 1 27 ? -1.304 -0.733 7.305 1 98.19 27 GLY B CA 1
ATOM 719 C C . GLY B 1 27 ? -0.807 -0.883 5.879 1 98.19 27 GLY B C 1
ATOM 720 O O . GLY B 1 27 ? -0.869 -1.973 5.305 1 98.19 27 GLY B O 1
ATOM 721 N N . LEU B 1 28 ? -0.348 0.175 5.328 1 98.69 28 LEU B N 1
ATOM 722 C CA . LEU B 1 28 ? 0.145 0.168 3.955 1 98.69 28 LEU B CA 1
ATOM 723 C C . LEU B 1 28 ? 1.359 -0.745 3.818 1 98.69 28 LEU B C 1
ATOM 725 O O . LEU B 1 28 ? 1.441 -1.538 2.879 1 98.69 28 LEU B O 1
ATOM 729 N N . VAL B 1 29 ? 2.275 -0.658 4.777 1 98.38 29 VAL B N 1
ATOM 730 C CA . VAL B 1 29 ? 3.473 -1.493 4.766 1 98.38 29 VAL B CA 1
ATOM 731 C C . VAL B 1 29 ? 3.08 -2.963 4.902 1 98.38 29 VAL B C 1
ATOM 733 O O . VAL B 1 29 ? 3.605 -3.82 4.188 1 98.38 29 VAL B O 1
ATOM 736 N N . LYS B 1 30 ? 2.146 -3.25 5.766 1 97.81 30 LYS B N 1
ATOM 737 C CA . LYS B 1 30 ? 1.659 -4.617 5.938 1 97.81 30 LYS B CA 1
ATOM 738 C C . LYS B 1 30 ? 1.084 -5.164 4.637 1 97.81 30 LYS B C 1
ATOM 740 O O . LYS B 1 30 ? 1.397 -6.285 4.234 1 97.81 30 LYS B O 1
ATOM 745 N N . LYS B 1 31 ? 0.312 -4.406 4.039 1 98.19 31 LYS B N 1
ATOM 746 C CA . LYS B 1 31 ? -0.326 -4.852 2.803 1 98.19 31 LYS B CA 1
ATOM 747 C C . LYS B 1 31 ? 0.705 -5.055 1.695 1 98.19 31 LYS B C 1
ATOM 749 O O . LYS B 1 31 ? 0.545 -5.934 0.845 1 98.19 31 LYS B O 1
ATOM 754 N N . ALA B 1 32 ? 1.685 -4.223 1.615 1 98.62 32 ALA B N 1
ATOM 755 C CA . ALA B 1 32 ? 2.768 -4.398 0.651 1 98.62 32 ALA B CA 1
ATOM 756 C C . ALA B 1 32 ? 3.498 -5.719 0.88 1 98.62 32 ALA B C 1
ATOM 758 O O . ALA B 1 32 ? 3.789 -6.445 -0.071 1 98.62 32 ALA B O 1
ATOM 759 N N . HIS B 1 33 ? 3.838 -6.035 2.115 1 98.19 33 HIS B N 1
ATOM 760 C CA . HIS B 1 33 ? 4.488 -7.293 2.465 1 98.19 33 HIS B CA 1
ATOM 761 C C . HIS B 1 33 ? 3.627 -8.484 2.072 1 98.19 33 HIS B C 1
ATOM 763 O O . HIS B 1 33 ? 4.125 -9.445 1.481 1 98.19 33 HIS B O 1
ATOM 769 N N . GLU B 1 34 ? 2.416 -8.406 2.455 1 98.06 34 GLU B N 1
ATOM 770 C CA . GLU B 1 34 ? 1.498 -9.5 2.133 1 98.06 34 GLU B CA 1
ATOM 771 C C . GLU B 1 34 ? 1.437 -9.742 0.628 1 98.06 34 GLU B C 1
ATOM 773 O O . GLU B 1 34 ? 1.48 -10.891 0.178 1 98.06 34 GLU B O 1
ATOM 778 N N . LEU B 1 35 ? 1.262 -8.695 -0.106 1 98.31 35 LEU B N 1
ATOM 779 C CA . LEU B 1 35 ? 1.229 -8.828 -1.559 1 98.31 35 LEU B CA 1
ATOM 780 C C . LEU B 1 35 ? 2.486 -9.516 -2.07 1 98.31 35 LEU B C 1
ATOM 782 O O . LEU B 1 35 ? 2.408 -10.406 -2.92 1 98.31 35 LEU B O 1
ATOM 786 N N . SER B 1 36 ? 3.619 -9.055 -1.578 1 98.56 36 SER B N 1
ATOM 787 C CA . SER B 1 36 ? 4.891 -9.602 -2.035 1 98.56 36 SER B CA 1
ATOM 788 C C . SER B 1 36 ? 4.965 -11.109 -1.783 1 98.56 36 SER B C 1
ATOM 790 O O . SER B 1 36 ? 5.434 -11.859 -2.637 1 98.56 36 SER B O 1
ATOM 792 N N . VAL B 1 37 ? 4.496 -11.586 -0.658 1 97.81 37 VAL B N 1
ATOM 793 C CA . VAL B 1 37 ? 4.578 -12.992 -0.279 1 97.81 37 VAL B CA 1
ATOM 794 C C . VAL B 1 37 ? 3.514 -13.797 -1.024 1 97.81 37 VAL B C 1
ATOM 796 O O . VAL B 1 37 ? 3.814 -14.82 -1.633 1 97.81 37 VAL B O 1
ATOM 799 N N . LEU B 1 38 ? 2.316 -13.289 -1.032 1 97.31 38 LEU B N 1
ATOM 800 C CA . LEU B 1 38 ? 1.206 -14.008 -1.645 1 97.31 38 LEU B CA 1
ATOM 801 C C . LEU B 1 38 ? 1.468 -14.25 -3.127 1 97.31 38 LEU B C 1
ATOM 803 O O . LEU B 1 38 ? 1.135 -15.312 -3.654 1 97.31 38 LEU B O 1
ATOM 807 N N . CYS B 1 39 ? 2.037 -13.219 -3.723 1 98.12 39 CYS B N 1
ATOM 808 C CA . CYS B 1 39 ? 2.088 -13.289 -5.18 1 98.12 39 CYS B CA 1
ATOM 809 C C . CYS B 1 39 ? 3.521 -13.469 -5.664 1 98.12 39 CYS B C 1
ATOM 811 O O . CYS B 1 39 ? 3.779 -13.445 -6.871 1 98.12 39 CYS B O 1
ATOM 813 N N . ASP B 1 40 ? 4.414 -13.586 -4.754 1 97.12 40 ASP B N 1
ATOM 814 C CA . ASP B 1 40 ? 5.812 -13.82 -5.102 1 97.12 40 ASP B CA 1
ATOM 815 C C . ASP B 1 40 ? 6.324 -12.75 -6.066 1 97.12 40 ASP B C 1
ATOM 817 O O . ASP B 1 40 ? 6.848 -13.07 -7.137 1 97.12 40 ASP B O 1
ATOM 821 N N . VAL B 1 41 ? 6.176 -11.531 -5.621 1 97.94 41 VAL B N 1
ATOM 822 C CA . VAL B 1 41 ? 6.586 -10.406 -6.449 1 97.94 41 VAL B CA 1
ATOM 823 C C . VAL B 1 41 ? 7.457 -9.453 -5.629 1 97.94 41 VAL B C 1
ATOM 825 O O . VAL B 1 41 ? 7.535 -9.57 -4.406 1 97.94 41 VAL B O 1
ATOM 828 N N . ASP B 1 42 ? 8.109 -8.609 -6.336 1 97.94 42 ASP B N 1
ATOM 829 C CA . ASP B 1 42 ? 8.906 -7.57 -5.684 1 97.94 42 ASP B CA 1
ATOM 830 C C . ASP B 1 42 ? 8.094 -6.285 -5.516 1 97.94 42 ASP B C 1
ATOM 832 O O . ASP B 1 42 ? 7.449 -5.824 -6.457 1 97.94 42 ASP B O 1
ATOM 836 N N . VAL B 1 43 ? 8.148 -5.781 -4.344 1 98.44 43 VAL B N 1
ATOM 837 C CA . VAL B 1 43 ? 7.457 -4.543 -3.994 1 98.44 43 VAL B CA 1
ATOM 838 C C . VAL B 1 43 ? 8.406 -3.621 -3.232 1 98.44 43 VAL B C 1
ATOM 840 O O . VAL B 1 43 ? 9.148 -4.07 -2.357 1 98.44 43 VAL B O 1
ATOM 843 N N . ALA B 1 44 ? 8.375 -2.361 -3.6 1 98.62 44 ALA B N 1
ATOM 844 C CA . ALA B 1 44 ? 9.094 -1.321 -2.861 1 98.62 44 ALA B CA 1
ATOM 845 C C . ALA B 1 44 ? 8.172 -0.149 -2.537 1 98.62 44 ALA B C 1
ATOM 847 O O . ALA B 1 44 ? 7.355 0.258 -3.369 1 98.62 44 ALA B O 1
ATOM 848 N N . LEU B 1 45 ? 8.273 0.382 -1.329 1 98.69 45 LEU B N 1
ATOM 849 C CA . LEU B 1 45 ? 7.445 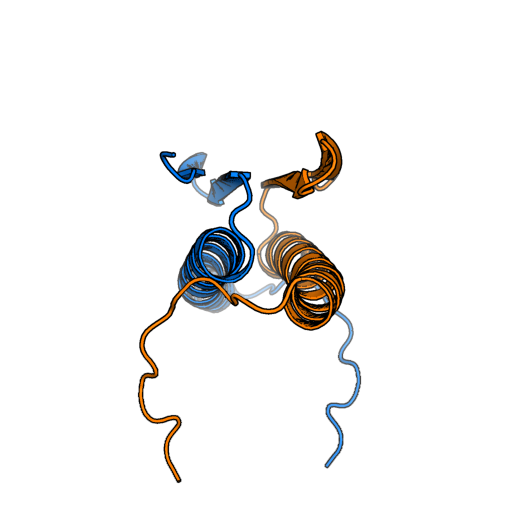1.461 -0.805 1 98.69 45 LEU B CA 1
ATOM 850 C C . LEU B 1 45 ? 8.289 2.471 -0.035 1 98.69 45 LEU B C 1
ATOM 8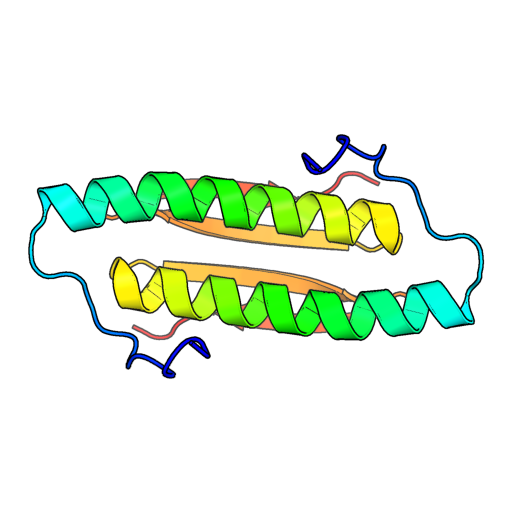52 O O . LEU B 1 45 ? 9.148 2.09 0.76 1 98.69 45 LEU B O 1
ATOM 856 N N . ILE B 1 46 ? 8.055 3.736 -0.369 1 98.56 46 ILE B N 1
ATOM 857 C CA . ILE B 1 46 ? 8.688 4.824 0.367 1 98.56 46 ILE B CA 1
ATOM 858 C C . ILE B 1 46 ? 7.629 5.828 0.817 1 98.56 46 ILE B C 1
ATOM 860 O O . ILE B 1 46 ? 6.793 6.258 0.018 1 98.56 46 ILE B O 1
ATOM 864 N N . ILE B 1 47 ? 7.621 6.195 2.066 1 98.38 47 ILE B N 1
ATOM 865 C CA . ILE B 1 47 ? 6.684 7.156 2.637 1 98.38 47 ILE B CA 1
ATOM 866 C C . ILE B 1 47 ? 7.449 8.242 3.389 1 98.38 47 ILE B C 1
ATOM 868 O O . ILE B 1 47 ? 8.312 7.945 4.215 1 98.38 47 ILE B O 1
ATOM 872 N N . PHE B 1 48 ? 7.16 9.422 3.088 1 97.38 48 PHE B N 1
ATOM 873 C CA . PHE B 1 48 ? 7.727 10.547 3.816 1 97.38 48 PHE B CA 1
ATOM 874 C C . PHE B 1 48 ? 6.734 11.086 4.84 1 97.38 48 PHE B C 1
ATOM 876 O O . PHE B 1 48 ? 5.582 11.367 4.508 1 97.38 48 PHE B O 1
ATOM 883 N N . SER B 1 49 ? 7.238 11.25 6.039 1 95.44 49 SER B N 1
ATOM 884 C CA . SER B 1 49 ? 6.375 11.82 7.07 1 95.44 49 SER B CA 1
ATOM 885 C C . SER B 1 49 ? 6.27 13.336 6.926 1 95.44 49 SER B C 1
ATOM 887 O O . SER B 1 49 ? 7.051 13.953 6.195 1 95.44 49 SER B O 1
ATOM 889 N N . PRO B 1 50 ? 5.293 13.867 7.691 1 90.88 50 PRO B N 1
ATOM 890 C CA . PRO B 1 50 ? 5.195 15.328 7.691 1 90.88 50 PRO B CA 1
ATOM 891 C C . PRO B 1 50 ? 6.449 16 8.242 1 90.88 50 PRO B C 1
ATOM 893 O O . PRO B 1 50 ? 6.77 17.125 7.855 1 90.88 50 PRO B O 1
ATOM 896 N N . THR B 1 51 ? 7.113 15.336 9.039 1 91.75 51 THR B N 1
ATOM 897 C CA . THR B 1 51 ? 8.297 15.93 9.656 1 91.75 51 THR B CA 1
ATOM 898 C C . THR B 1 51 ? 9.539 15.656 8.812 1 91.75 51 THR B C 1
ATOM 900 O O . THR B 1 51 ? 10.641 16.078 9.172 1 91.75 51 THR B O 1
ATOM 903 N N . GLY B 1 52 ? 9.367 14.883 7.777 1 90.44 52 GLY B N 1
ATOM 904 C CA . GLY B 1 52 ? 10.477 14.641 6.863 1 90.44 52 GLY B CA 1
ATOM 905 C C . GLY B 1 52 ? 11.164 13.305 7.094 1 90.44 52 GLY B C 1
ATOM 906 O O . GLY B 1 52 ? 12.125 12.969 6.398 1 90.44 52 GLY B O 1
ATOM 907 N N . ARG B 1 53 ? 10.672 12.633 8.023 1 95.81 53 ARG B N 1
ATOM 908 C CA . ARG B 1 53 ? 11.219 11.297 8.242 1 95.81 53 ARG B CA 1
ATOM 909 C C . ARG B 1 53 ? 10.781 10.336 7.145 1 95.81 53 ARG B C 1
ATOM 911 O O . ARG B 1 53 ? 9.648 10.422 6.652 1 95.81 53 ARG B O 1
ATOM 918 N N . VAL B 1 54 ? 11.766 9.406 6.84 1 97.06 54 VAL B N 1
ATOM 919 C CA . VAL B 1 54 ? 11.484 8.492 5.742 1 97.06 54 VAL B CA 1
ATOM 920 C C . VAL B 1 54 ? 11.164 7.102 6.297 1 97.06 54 VAL B C 1
ATOM 922 O O . VAL B 1 54 ? 11.867 6.598 7.172 1 97.06 54 VAL B O 1
ATOM 925 N N . SER B 1 55 ? 10.023 6.516 5.848 1 97.44 55 SER B N 1
ATOM 926 C CA . SER B 1 55 ? 9.703 5.102 6.023 1 97.44 55 SER B CA 1
ATOM 927 C C . SER B 1 55 ? 9.812 4.34 4.707 1 97.44 55 SER B C 1
ATOM 929 O O . SER B 1 55 ? 9.328 4.812 3.672 1 97.44 55 SER B O 1
ATOM 931 N N . GLN B 1 56 ? 10.461 3.186 4.836 1 97.44 56 GLN B N 1
ATOM 932 C CA . GLN B 1 56 ? 10.633 2.42 3.607 1 97.44 56 GLN B CA 1
ATOM 933 C C . GLN B 1 56 ? 10.367 0.936 3.842 1 97.44 56 GLN B C 1
ATOM 935 O O . GLN B 1 56 ? 10.562 0.433 4.953 1 97.44 56 GLN B O 1
ATOM 940 N N . PHE B 1 57 ? 9.922 0.311 2.771 1 98.25 57 PHE B N 1
ATOM 941 C CA . PHE B 1 57 ? 9.742 -1.135 2.723 1 98.25 57 PHE B CA 1
ATOM 942 C C . PHE B 1 57 ? 10.172 -1.688 1.369 1 98.25 57 PHE B C 1
ATOM 944 O O . PHE B 1 57 ? 9.898 -1.082 0.331 1 98.25 57 PHE B O 1
ATOM 951 N N . SER B 1 58 ? 10.852 -2.783 1.371 1 98.06 58 SER B N 1
ATOM 952 C CA . SER B 1 58 ? 11.148 -3.6 0.197 1 98.06 58 SER B CA 1
ATOM 953 C C . SER B 1 58 ? 11.266 -5.074 0.565 1 98.06 58 SER B C 1
ATOM 955 O O . SER B 1 58 ? 11.805 -5.414 1.62 1 98.06 58 SER B O 1
ATOM 957 N N . ASN B 1 59 ? 10.695 -5.871 -0.304 1 95.88 59 ASN B N 1
ATOM 958 C CA . ASN B 1 59 ? 10.867 -7.289 0 1 95.88 59 ASN B CA 1
ATOM 959 C C . ASN B 1 59 ? 12.164 -7.836 -0.585 1 95.88 59 ASN B C 1
ATOM 961 O O . ASN B 1 59 ? 12.633 -7.359 -1.619 1 95.88 59 ASN B O 1
ATOM 965 N N . LYS B 1 60 ? 12.805 -8.672 0.367 1 76.62 60 LYS B N 1
ATOM 966 C CA . LYS B 1 60 ? 14.039 -9.32 -0.062 1 76.62 60 LYS B CA 1
ATOM 967 C C . LYS B 1 60 ? 13.758 -10.68 -0.69 1 76.62 60 LYS B C 1
ATOM 969 O O . LYS B 1 60 ? 12.961 -11.461 -0.163 1 76.62 60 LYS B O 1
ATOM 974 N N . ARG B 1 61 ? 13.938 -10.719 -1.889 1 61.25 61 ARG B N 1
ATOM 975 C CA . ARG B 1 61 ? 13.945 -12.086 -2.402 1 61.25 61 ARG B CA 1
ATOM 976 C C . ARG B 1 61 ? 15.133 -12.875 -1.855 1 61.25 61 ARG B C 1
ATOM 978 O O . ARG B 1 61 ? 16.172 -12.297 -1.527 1 61.25 61 ARG B O 1
#